Protein AF-A0A952SBA4-F1 (afdb_monomer)

Foldseek 3Di:
DDLVVLVVQLLVCQQVLNLVSNLVSLVVSLVDPPDDLVSLLLNLLSLLLCLDPVSCVVNVPDPVSNVVSVVVSLVSLVSSCVNVNDQLSSVLSNVVSCCVPVVDDDDPVSLVVSCVRHPALQSLLVCQLVVPPPRPVVSLVVLLVVLVVVSTSSSVVSNVSSVVRVD

Mean predicted aligned error: 3.64 Å

Radius of gyration: 15.51 Å; Cα contacts (8 Å, |Δi|>4): 193; chains: 1; bounding box: 39×36×39 Å

Secondary structure (DSSP, 8-state):
--HHHHHHHHHHHHHTT-HHHHHHHHHHHHTSTT--HHHHHHHHHHHHHTTSHHHHHHHT--HHHHHHHHHHHHHHHHHHHHHH-S-HHHHHHHHHHHHHHH-----HHHHHHHHHH-SSSTHHHHHHHTT-TT--HHHHHHHHHHHTT--SHHHHHHHHHHHHHH-

Nearest PDB structures (foldseek):
  5bnw-assembly1_A  TM=4.569E-01  e=1.238E-01  Homo sapiens
  6q3q-assembly1_B  TM=6.244E-01  e=5.663E-01  Arabidopsis
  5nps-assembly1_A  TM=4.585E-01  e=1.570E-01  Homo sapiens
  6ibo-assembly1_A  TM=4.619E-01  e=1.646E-01  Homo sapiens
  5w5h-assembly1_A  TM=3.448E-01  e=1.050E+00  Homo sapiens

pLDDT: mean 92.82, std 6.22, range [58.66, 98.62]

Solvent-accessible surface area (backbone atoms only — not comparable to full-atom values): 9177 Å² total; per-residue (Å²): 133,58,71,70,58,47,56,54,48,21,42,50,24,39,63,68,70,33,65,70,60,17,47,53,36,35,60,62,40,63,78,40,95,80,51,50,72,67,53,38,51,38,43,24,38,41,22,53,49,42,66,36,68,69,51,22,64,75,64,67,59,49,71,70,56,34,58,48,24,65,58,44,27,57,51,39,43,51,54,42,33,74,74,72,40,97,42,38,64,53,56,46,52,55,49,50,51,38,26,74,75,70,65,44,89,72,56,68,67,59,42,53,52,33,36,75,69,27,95,53,56,68,50,41,55,58,38,59,74,72,65,41,85,87,56,60,62,66,56,39,51,54,39,45,66,73,21,65,80,39,54,40,54,41,29,37,54,55,31,59,57,47,56,78,71,75,117

Structure (mmCIF, N/CA/C/O backbone):
data_AF-A0A952SBA4-F1
#
_entry.id   AF-A0A952SBA4-F1
#
loop_
_atom_site.group_PDB
_atom_site.id
_atom_site.type_symbol
_atom_site.label_atom_id
_atom_site.label_alt_id
_atom_site.label_comp_id
_atom_site.label_asym_id
_atom_site.label_entity_id
_atom_site.label_seq_id
_atom_site.pdbx_PDB_ins_code
_atom_site.Cartn_x
_atom_site.Cartn_y
_atom_site.Cartn_z
_atom_site.occupancy
_atom_site.B_iso_or_equiv
_atom_site.auth_seq_id
_atom_site.auth_comp_id
_atom_site.auth_asym_id
_atom_site.auth_atom_id
_atom_site.pdbx_PDB_model_num
ATOM 1 N N . MET A 1 1 ? -21.371 -3.357 15.747 1.00 60.41 1 MET A N 1
ATOM 2 C CA . MET A 1 1 ? -21.084 -3.277 14.301 1.00 60.41 1 MET A CA 1
ATOM 3 C C . MET A 1 1 ? -20.262 -4.500 13.949 1.00 60.41 1 MET A C 1
ATOM 5 O O . MET A 1 1 ? -19.299 -4.769 14.658 1.00 60.41 1 MET A O 1
ATOM 9 N N . ARG A 1 2 ? -20.696 -5.280 12.961 1.00 77.44 2 ARG A N 1
ATOM 10 C CA . ARG A 1 2 ? -19.994 -6.486 12.493 1.00 77.44 2 ARG A CA 1
ATOM 11 C C . ARG A 1 2 ? -18.704 -6.083 11.768 1.00 77.44 2 ARG A C 1
ATOM 13 O O . ARG A 1 2 ? -18.637 -4.999 11.200 1.00 77.44 2 ARG A O 1
ATOM 20 N N . GLU A 1 3 ? -17.687 -6.936 11.756 1.00 75.81 3 GLU A N 1
ATOM 21 C CA . GLU A 1 3 ? -16.376 -6.618 11.156 1.00 75.81 3 GLU A CA 1
ATOM 22 C C . GLU A 1 3 ? -16.465 -6.296 9.654 1.00 75.81 3 GLU A C 1
ATOM 24 O O . GLU A 1 3 ? -15.839 -5.356 9.170 1.00 75.81 3 GLU A O 1
ATOM 29 N N . THR A 1 4 ? -17.358 -6.972 8.930 1.00 77.06 4 THR A N 1
ATOM 30 C CA . THR A 1 4 ? -17.686 -6.647 7.533 1.00 77.06 4 THR A CA 1
ATOM 31 C C . THR A 1 4 ? -18.210 -5.217 7.365 1.00 77.06 4 THR A C 1
ATOM 33 O O . THR A 1 4 ? -17.865 -4.542 6.401 1.00 77.06 4 THR A O 1
ATOM 36 N N . GLU A 1 5 ? -18.998 -4.715 8.319 1.00 79.94 5 GLU A N 1
ATOM 37 C CA . GLU A 1 5 ? -19.526 -3.344 8.286 1.00 79.94 5 GLU A CA 1
ATOM 38 C C . GLU A 1 5 ? -18.407 -2.313 8.515 1.00 79.94 5 GLU A C 1
ATOM 40 O O . GLU A 1 5 ? -18.453 -1.228 7.940 1.00 79.94 5 GLU A O 1
ATOM 45 N N . LYS A 1 6 ? -17.367 -2.654 9.294 1.00 80.44 6 LYS A N 1
ATOM 46 C CA . LYS A 1 6 ? -16.181 -1.798 9.460 1.00 80.44 6 LYS A CA 1
ATOM 47 C C . LYS A 1 6 ? -15.376 -1.693 8.167 1.00 80.44 6 LYS A C 1
ATOM 49 O O . LYS A 1 6 ? -15.037 -0.584 7.770 1.00 80.44 6 LYS A O 1
ATOM 54 N N . MET A 1 7 ? -15.110 -2.817 7.498 1.00 83.56 7 MET A N 1
ATOM 55 C CA . MET A 1 7 ? -14.369 -2.830 6.227 1.00 83.56 7 MET A CA 1
ATOM 56 C C . MET A 1 7 ? -15.094 -2.037 5.135 1.00 83.56 7 MET A C 1
ATOM 58 O O . MET A 1 7 ? -14.478 -1.217 4.458 1.00 83.56 7 MET A O 1
ATOM 62 N N . ILE A 1 8 ? -16.418 -2.201 5.025 1.00 84.69 8 ILE A N 1
ATOM 63 C CA . ILE A 1 8 ? -17.248 -1.396 4.114 1.00 84.69 8 ILE A CA 1
ATOM 64 C C . ILE A 1 8 ? -17.129 0.095 4.449 1.00 84.69 8 ILE A C 1
ATOM 66 O O . ILE A 1 8 ? -17.018 0.925 3.553 1.00 84.69 8 ILE A O 1
ATOM 70 N N . LYS A 1 9 ? -17.115 0.443 5.739 1.00 89.12 9 LYS A N 1
ATOM 71 C CA . LYS A 1 9 ? -16.996 1.831 6.186 1.00 89.12 9 LYS A CA 1
ATOM 72 C C . LYS A 1 9 ? -15.632 2.449 5.861 1.00 89.12 9 LYS A C 1
ATOM 74 O O . LYS A 1 9 ? -15.590 3.607 5.463 1.00 89.12 9 LYS A O 1
ATOM 79 N N . ALA A 1 10 ? -14.535 1.706 6.017 1.00 88.94 10 ALA A N 1
ATOM 80 C CA . ALA A 1 10 ? -13.208 2.183 5.622 1.00 88.94 10 ALA A CA 1
ATOM 81 C C . ALA A 1 10 ? -13.154 2.472 4.112 1.00 88.94 10 ALA A C 1
ATOM 83 O O . ALA A 1 10 ? -12.733 3.555 3.709 1.00 88.94 10 ALA A O 1
ATOM 84 N N . ALA A 1 11 ? -13.688 1.558 3.296 1.00 86.06 11 ALA A N 1
ATOM 85 C CA . ALA A 1 11 ? -13.783 1.742 1.850 1.00 86.06 11 ALA A CA 1
ATOM 86 C C . ALA A 1 11 ? -14.694 2.924 1.452 1.00 86.06 11 ALA A C 1
ATOM 88 O O . ALA A 1 11 ? -14.346 3.674 0.545 1.00 86.06 11 ALA A O 1
ATOM 89 N N . ASP A 1 12 ? -15.822 3.145 2.144 1.00 91.00 12 ASP A N 1
ATOM 90 C CA . ASP A 1 12 ? -16.689 4.317 1.915 1.00 91.00 12 ASP A CA 1
ATOM 91 C C . ASP A 1 12 ? -15.940 5.632 2.160 1.00 91.00 12 ASP A C 1
ATOM 93 O O . ASP A 1 12 ? -16.025 6.562 1.356 1.00 91.00 12 ASP A O 1
ATOM 97 N N . PHE A 1 13 ? -15.158 5.711 3.241 1.00 93.94 13 PHE A N 1
ATOM 98 C CA . PHE A 1 13 ? -14.347 6.896 3.511 1.00 93.94 13 PHE A CA 1
ATOM 99 C C . PHE A 1 13 ? -13.294 7.135 2.427 1.00 93.94 13 PHE A C 1
ATOM 101 O O . PHE A 1 13 ? -13.131 8.273 1.986 1.00 93.94 13 PHE A O 1
ATOM 108 N N . GLU A 1 14 ? -12.628 6.088 1.937 1.00 91.12 14 GLU A N 1
ATOM 109 C CA . GLU A 1 14 ? -11.684 6.227 0.825 1.00 91.12 14 GLU A CA 1
ATOM 110 C C . GLU A 1 14 ? -12.368 6.665 -0.473 1.00 91.12 14 GLU A C 1
ATOM 112 O O . GLU A 1 14 ? -11.861 7.556 -1.157 1.00 91.12 14 GLU A O 1
ATOM 117 N N . ALA A 1 15 ? -13.528 6.092 -0.802 1.00 88.38 15 ALA A N 1
ATOM 118 C CA . ALA A 1 15 ? -14.310 6.478 -1.974 1.00 88.38 15 ALA A CA 1
ATOM 119 C C . ALA A 1 15 ? -14.753 7.950 -1.908 1.00 88.38 15 ALA A C 1
ATOM 121 O O . ALA A 1 15 ? -14.786 8.649 -2.920 1.00 88.38 15 ALA A O 1
ATOM 122 N N . ARG A 1 16 ? -15.034 8.445 -0.698 1.00 91.19 16 ARG A N 1
ATOM 123 C CA . ARG A 1 16 ? -15.414 9.837 -0.423 1.00 91.19 16 ARG A CA 1
ATOM 124 C C . ARG A 1 1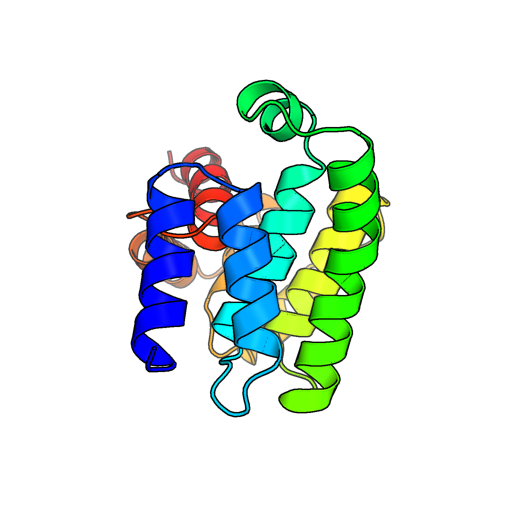6 ? -14.230 10.784 -0.237 1.00 91.19 16 ARG A C 1
ATOM 126 O O . ARG A 1 16 ? -14.466 11.952 0.059 1.00 91.19 16 ARG A O 1
ATOM 133 N N . ARG A 1 17 ? -12.988 10.313 -0.423 1.00 91.50 17 ARG A N 1
ATOM 134 C CA . ARG A 1 17 ? -11.758 11.110 -0.253 1.00 91.50 17 ARG A CA 1
ATOM 135 C C . ARG A 1 17 ? -11.626 11.696 1.159 1.00 91.50 17 ARG A C 1
ATOM 137 O O . ARG A 1 17 ? -11.276 12.857 1.336 1.00 91.50 17 ARG A O 1
ATOM 144 N N .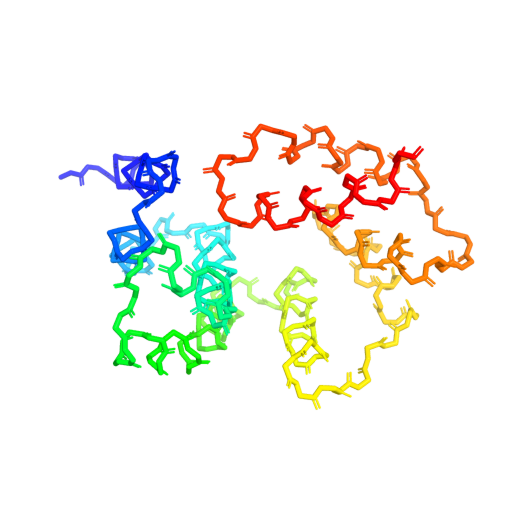 LEU A 1 18 ? -11.921 10.878 2.169 1.00 95.44 18 LEU A N 1
ATOM 145 C CA . LEU A 1 18 ? -11.822 11.215 3.592 1.00 95.44 18 LEU A CA 1
ATOM 146 C C . LEU A 1 18 ? -10.678 10.413 4.244 1.00 95.44 18 LEU A C 1
ATOM 148 O O . LEU A 1 18 ? -10.931 9.408 4.914 1.00 95.44 18 LEU A O 1
ATOM 152 N N . PRO A 1 19 ? -9.404 10.795 4.015 1.00 95.75 19 PRO A N 1
ATOM 153 C CA . PRO A 1 19 ? -8.241 9.989 4.398 1.00 95.75 19 PRO A CA 1
ATOM 154 C C . PRO A 1 19 ? -8.083 9.820 5.914 1.00 95.75 19 PRO A C 1
ATOM 156 O O . PRO A 1 19 ? -7.691 8.751 6.373 1.00 95.75 19 PRO A O 1
ATOM 159 N N . ILE A 1 20 ? -8.427 10.832 6.716 1.00 97.31 20 ILE A N 1
ATOM 160 C CA . ILE A 1 20 ? -8.308 10.758 8.180 1.00 97.31 20 ILE A CA 1
ATOM 161 C C . ILE A 1 20 ? -9.324 9.757 8.745 1.00 97.31 20 ILE A C 1
ATOM 163 O O . ILE A 1 20 ? -9.006 8.952 9.621 1.00 97.31 20 ILE A O 1
ATOM 167 N N . GLU A 1 21 ? -10.558 9.797 8.254 1.00 97.56 21 GLU A N 1
ATOM 168 C CA . GLU A 1 21 ? -11.625 8.883 8.641 1.00 97.56 21 GLU A CA 1
ATOM 169 C C . GLU A 1 21 ? -11.350 7.458 8.161 1.00 97.56 21 GLU A C 1
ATOM 171 O O . GLU A 1 21 ? -11.561 6.514 8.926 1.00 97.56 21 GLU A O 1
ATOM 176 N N . ALA A 1 22 ? -10.838 7.303 6.936 1.00 97.25 22 ALA A N 1
ATOM 177 C CA . ALA A 1 22 ? -10.410 6.017 6.401 1.00 97.25 22 ALA A CA 1
ATOM 178 C C . ALA A 1 22 ? -9.285 5.412 7.248 1.00 97.25 22 ALA A C 1
ATOM 180 O O . ALA A 1 22 ? -9.404 4.268 7.683 1.00 97.25 22 ALA A O 1
ATOM 181 N N . ALA A 1 23 ? -8.247 6.192 7.570 1.00 97.81 23 ALA A N 1
ATOM 182 C CA . ALA A 1 23 ? -7.143 5.748 8.415 1.00 97.81 23 ALA A CA 1
ATOM 183 C C . ALA A 1 23 ? -7.636 5.291 9.795 1.00 97.81 23 ALA A C 1
ATOM 185 O O . ALA A 1 23 ? -7.342 4.177 10.221 1.00 97.81 23 ALA A O 1
ATOM 186 N N . LYS A 1 24 ? -8.482 6.093 10.457 1.00 97.38 24 LYS A N 1
ATOM 187 C CA . LYS A 1 24 ? -9.103 5.711 11.739 1.00 97.38 24 LYS A CA 1
ATOM 188 C C . LYS A 1 24 ? -9.919 4.425 11.624 1.00 97.38 24 LYS A C 1
ATOM 190 O O . LYS A 1 24 ? -9.871 3.590 12.521 1.00 97.38 24 LYS A O 1
ATOM 195 N N . ALA A 1 25 ? -10.688 4.264 10.548 1.00 96.44 25 ALA A N 1
ATOM 196 C CA . ALA A 1 25 ? -11.490 3.066 10.337 1.00 96.44 25 ALA A CA 1
ATOM 197 C C . ALA A 1 25 ? -10.611 1.823 10.146 1.00 96.44 25 ALA A C 1
ATOM 199 O O . ALA A 1 25 ? -10.902 0.792 10.750 1.00 96.44 25 ALA A O 1
ATOM 200 N N . TYR A 1 26 ? -9.527 1.928 9.373 1.00 97.62 26 TYR A N 1
ATOM 201 C CA . TYR A 1 26 ? -8.563 0.844 9.223 1.00 97.62 26 TYR A CA 1
ATOM 202 C C . TYR A 1 26 ? -7.874 0.501 10.543 1.00 97.62 26 TYR A C 1
ATOM 204 O O . TYR A 1 26 ? -7.891 -0.665 10.915 1.00 97.62 26 TYR A O 1
ATOM 212 N N . GLU A 1 27 ? -7.366 1.476 11.300 1.00 97.75 27 GLU A N 1
ATOM 213 C CA . GLU A 1 27 ? -6.734 1.225 12.609 1.00 97.75 27 GLU A CA 1
ATOM 214 C C . GLU A 1 27 ? -7.670 0.471 13.573 1.00 97.75 27 GLU A C 1
ATOM 216 O O . GLU A 1 27 ? -7.250 -0.437 14.289 1.00 97.75 27 GLU A O 1
ATOM 221 N N . GLU A 1 28 ? -8.970 0.781 13.564 1.00 95.94 28 GLU A N 1
ATOM 222 C CA . GLU A 1 28 ? -9.958 0.030 14.349 1.00 95.94 28 GLU A CA 1
ATOM 223 C C . GLU A 1 28 ? -10.215 -1.389 13.817 1.00 95.94 28 GLU A C 1
ATOM 225 O O . GLU A 1 28 ? -10.518 -2.290 14.603 1.00 95.94 28 GLU A O 1
ATOM 230 N N . ILE A 1 29 ? -10.109 -1.609 12.503 1.00 95.31 29 ILE A N 1
ATOM 231 C CA . ILE A 1 29 ? -10.180 -2.949 11.902 1.00 95.31 29 ILE A CA 1
ATOM 232 C C . ILE A 1 29 ? -8.948 -3.764 12.291 1.00 95.31 29 ILE A C 1
ATOM 234 O O . ILE A 1 29 ? -9.099 -4.925 12.655 1.00 95.31 29 ILE A O 1
ATOM 238 N N . LEU A 1 30 ? -7.745 -3.182 12.271 1.00 96.38 30 LEU A N 1
ATOM 239 C CA . LEU A 1 30 ? -6.497 -3.915 12.521 1.00 96.38 30 LEU A CA 1
ATOM 240 C C . LEU A 1 30 ? -6.425 -4.528 13.929 1.00 96.38 30 LEU A C 1
ATOM 242 O O . LEU A 1 30 ? -5.795 -5.569 14.116 1.00 96.38 30 LEU A O 1
ATOM 246 N N . LYS A 1 31 ? -7.151 -3.957 14.898 1.00 94.44 31 LYS A N 1
ATOM 247 C CA . LYS A 1 31 ? -7.318 -4.512 16.257 1.00 94.44 31 LYS A CA 1
ATOM 248 C C . LYS A 1 31 ? -8.104 -5.832 16.297 1.00 94.44 31 LYS A C 1
ATOM 250 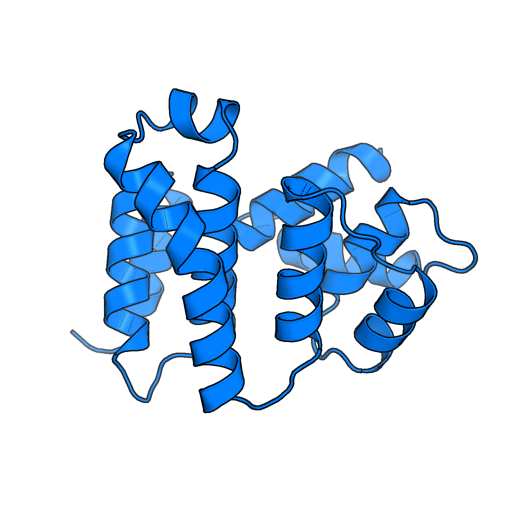O O . LYS A 1 31 ? -8.123 -6.503 17.326 1.00 94.44 31 LYS A O 1
ATOM 255 N N . SER A 1 32 ? -8.787 -6.193 15.213 1.00 92.38 32 SER A N 1
ATOM 256 C CA . SER A 1 32 ? -9.643 -7.375 15.103 1.00 92.38 32 SER A CA 1
ATOM 257 C C . SER A 1 32 ? -8.888 -8.602 14.591 1.00 92.38 32 SER A C 1
ATOM 259 O O . SER A 1 32 ? -8.005 -8.498 13.734 1.00 92.38 32 SER A O 1
ATOM 261 N N . SER A 1 33 ? -9.296 -9.800 15.027 1.00 88.69 33 SER A N 1
ATOM 262 C CA . SER A 1 33 ? -8.820 -11.085 14.482 1.00 88.69 33 SER A CA 1
ATOM 263 C C . SER A 1 33 ? -9.263 -11.335 13.032 1.00 88.69 33 SER A C 1
ATOM 265 O O . SER A 1 33 ? -8.672 -12.173 12.354 1.00 88.69 33 SER A O 1
ATOM 267 N N . GLU A 1 34 ? -10.219 -10.553 12.529 1.00 90.31 34 GLU A N 1
ATOM 268 C CA . GLU A 1 34 ? -10.740 -10.644 11.157 1.00 90.31 34 GLU A CA 1
ATOM 269 C C . GLU A 1 34 ? -10.047 -9.690 10.169 1.00 90.31 34 GLU A C 1
ATOM 271 O O . GLU A 1 34 ? -10.375 -9.692 8.983 1.00 90.31 34 GLU A O 1
ATOM 276 N N . ALA A 1 35 ? -9.105 -8.854 10.625 1.00 94.50 35 ALA A N 1
ATOM 277 C CA . ALA A 1 35 ? -8.359 -7.976 9.726 1.00 94.50 35 ALA A CA 1
ATOM 278 C C . ALA A 1 35 ? -7.614 -8.797 8.664 1.00 94.50 35 ALA A C 1
ATOM 280 O O . ALA A 1 35 ? -6.872 -9.726 8.992 1.00 94.50 35 ALA A O 1
ATOM 281 N N . THR A 1 36 ? -7.804 -8.437 7.397 1.00 95.31 36 THR A N 1
ATOM 282 C CA . THR A 1 36 ? -7.150 -9.074 6.249 1.00 95.31 36 THR A CA 1
ATOM 283 C C . THR A 1 36 ? -5.860 -8.347 5.888 1.00 95.31 36 THR A C 1
ATOM 285 O O . THR A 1 36 ? -5.698 -7.175 6.224 1.00 95.31 36 THR A O 1
ATOM 288 N N . LEU A 1 37 ? -4.962 -9.009 5.149 1.00 95.44 37 LEU A N 1
ATOM 289 C CA . LEU A 1 37 ? -3.741 -8.377 4.636 1.00 95.44 37 LEU A CA 1
ATOM 290 C C . LEU A 1 37 ? -4.048 -7.098 3.837 1.00 95.44 37 LEU A C 1
ATOM 292 O O . LEU A 1 37 ? -3.373 -6.091 4.023 1.00 95.44 37 LEU A O 1
ATOM 296 N N . ASP A 1 38 ? -5.114 -7.100 3.033 1.00 94.81 38 ASP A N 1
ATOM 297 C CA . ASP A 1 38 ? -5.547 -5.925 2.267 1.00 94.81 38 ASP A CA 1
ATOM 298 C C . ASP A 1 38 ? -5.840 -4.711 3.160 1.00 94.81 38 ASP A C 1
ATOM 300 O O . ASP A 1 38 ? -5.530 -3.588 2.776 1.00 94.81 38 ASP A O 1
ATOM 304 N N . CYS A 1 39 ? -6.388 -4.911 4.366 1.00 96.56 39 CYS A N 1
ATOM 305 C CA . CYS A 1 39 ? -6.623 -3.810 5.307 1.00 96.56 39 CYS A CA 1
ATOM 306 C C . CYS A 1 39 ? -5.307 -3.152 5.737 1.00 96.56 39 CYS A C 1
ATOM 308 O O . CYS A 1 39 ? -5.219 -1.926 5.776 1.00 96.56 39 CYS A O 1
ATOM 310 N N . TYR A 1 40 ? -4.280 -3.958 6.020 1.00 98.12 40 TYR A N 1
ATOM 311 C CA . TYR A 1 40 ? -2.953 -3.451 6.371 1.00 98.12 40 TYR A CA 1
ATOM 312 C C . TYR A 1 40 ? -2.306 -2.730 5.185 1.00 98.12 40 TYR A C 1
ATOM 314 O O . TYR A 1 40 ? -1.806 -1.620 5.345 1.00 98.12 40 TYR A O 1
ATOM 322 N N . LEU A 1 41 ? -2.347 -3.322 3.987 1.00 97.44 41 LEU A N 1
ATOM 323 C CA . LEU A 1 41 ? -1.731 -2.728 2.798 1.00 97.44 41 LEU A CA 1
ATOM 324 C C . LEU A 1 41 ? -2.429 -1.430 2.370 1.00 97.44 41 LEU A C 1
ATOM 326 O O . LEU A 1 41 ? -1.748 -0.456 2.056 1.00 97.44 41 LEU A O 1
ATOM 330 N N . ASN A 1 42 ? -3.764 -1.378 2.403 1.00 97.56 42 ASN A N 1
ATOM 331 C CA . ASN A 1 42 ? -4.506 -0.151 2.104 1.00 97.56 42 ASN A CA 1
ATOM 332 C C . ASN A 1 42 ? -4.160 0.961 3.099 1.00 97.56 42 ASN A C 1
ATOM 334 O O . ASN A 1 42 ? -3.906 2.085 2.674 1.00 97.56 42 ASN A O 1
ATOM 338 N N . LEU A 1 43 ? -4.089 0.657 4.401 1.00 98.50 43 LEU A N 1
ATOM 339 C CA . LEU A 1 43 ? -3.702 1.646 5.407 1.00 98.50 43 LEU A CA 1
ATOM 340 C C . LEU A 1 43 ? -2.258 2.124 5.224 1.00 98.50 43 LEU A C 1
ATOM 342 O O . LEU A 1 43 ? -2.001 3.325 5.263 1.00 98.50 43 LEU A O 1
ATOM 346 N N . ALA A 1 44 ? -1.322 1.201 4.994 1.00 98.56 44 ALA A N 1
ATOM 347 C CA . ALA A 1 44 ? 0.080 1.536 4.779 1.00 98.56 44 ALA A CA 1
ATOM 348 C C . ALA A 1 44 ? 0.250 2.470 3.570 1.00 98.56 44 ALA A C 1
ATOM 350 O O . ALA A 1 44 ? 0.941 3.483 3.669 1.00 98.56 44 ALA A O 1
ATOM 351 N N . VAL A 1 45 ? -0.429 2.180 2.453 1.00 98.06 45 VAL A N 1
ATOM 352 C CA . VAL A 1 45 ? -0.374 3.033 1.256 1.00 98.06 45 VAL A CA 1
ATOM 353 C C . VAL A 1 45 ? -1.124 4.352 1.449 1.00 98.06 45 VAL A C 1
ATOM 355 O O . VAL A 1 45 ? -0.662 5.375 0.956 1.00 98.06 45 VAL A O 1
ATOM 358 N N . LEU A 1 46 ? -2.223 4.380 2.207 1.00 98.25 46 LEU A N 1
ATOM 359 C CA . LEU A 1 46 ? -2.917 5.623 2.556 1.00 98.25 46 LEU A CA 1
ATOM 360 C C . LEU A 1 46 ? -2.024 6.559 3.383 1.00 98.25 46 LEU A C 1
ATOM 362 O O . LEU A 1 46 ? -1.944 7.756 3.097 1.00 98.25 46 LEU A O 1
ATOM 366 N N . TYR A 1 47 ? -1.323 6.026 4.387 1.00 98.62 47 TYR A N 1
ATOM 367 C CA . TYR A 1 47 ? -0.355 6.801 5.162 1.00 98.62 47 TYR A CA 1
ATOM 368 C C . TYR A 1 47 ? 0.832 7.248 4.314 1.00 98.62 47 TYR A C 1
ATOM 370 O O . TYR A 1 47 ? 1.242 8.402 4.410 1.00 98.62 47 TYR A O 1
ATOM 378 N N . PHE A 1 48 ? 1.341 6.385 3.438 1.00 98.25 48 PHE A N 1
ATOM 379 C CA . PHE A 1 48 ? 2.374 6.760 2.479 1.00 98.25 48 PHE A CA 1
ATOM 380 C C . PHE A 1 48 ? 1.920 7.913 1.568 1.00 98.25 48 PHE A C 1
ATOM 382 O O . PHE A 1 48 ? 2.603 8.930 1.490 1.00 98.25 48 PHE A O 1
ATOM 389 N N . ALA A 1 49 ? 0.739 7.815 0.950 1.00 96.62 49 ALA A N 1
ATOM 390 C CA . ALA A 1 49 ? 0.181 8.867 0.098 1.00 96.62 49 ALA A CA 1
ATOM 391 C C . ALA A 1 49 ? -0.040 10.179 0.864 1.00 96.62 49 ALA A C 1
ATOM 393 O O . ALA A 1 49 ? 0.164 11.254 0.315 1.00 96.62 49 ALA A O 1
ATOM 394 N N . SER A 1 50 ? -0.370 10.100 2.155 1.00 96.62 50 SER A N 1
ATOM 395 C CA . SER A 1 50 ? -0.532 11.273 3.025 1.00 96.62 50 SER A CA 1
ATOM 396 C C . SER A 1 50 ? 0.760 12.073 3.243 1.00 96.62 50 SER A C 1
ATOM 398 O O . SER A 1 50 ? 0.688 13.179 3.768 1.00 96.62 50 SER A O 1
ATOM 400 N N . ASN A 1 51 ? 1.922 11.531 2.862 1.00 94.25 51 ASN A N 1
ATOM 401 C CA . ASN A 1 51 ? 3.214 12.220 2.900 1.00 94.25 51 ASN A CA 1
ATOM 402 C C . ASN A 1 51 ? 3.582 12.903 1.571 1.00 94.25 51 ASN A C 1
ATOM 404 O O . ASN A 1 51 ? 4.614 13.568 1.494 1.00 94.25 51 ASN A O 1
ATOM 408 N N . ASP A 1 52 ? 2.762 12.755 0.528 1.00 94.06 52 ASP A N 1
ATOM 409 C CA . ASP A 1 52 ? 2.888 13.558 -0.684 1.00 94.06 52 ASP A CA 1
ATOM 410 C C . ASP A 1 52 ? 2.320 14.964 -0.448 1.00 94.06 52 ASP A C 1
ATOM 412 O O . ASP A 1 52 ? 1.189 15.124 0.013 1.00 94.06 52 ASP A O 1
ATOM 416 N N . TYR A 1 53 ? 3.087 15.997 -0.807 1.00 91.31 53 TYR A N 1
ATOM 417 C CA . TYR A 1 53 ? 2.693 17.392 -0.582 1.00 91.31 53 TYR A CA 1
ATOM 418 C C . TYR A 1 53 ? 1.397 17.770 -1.320 1.00 91.31 53 TYR A C 1
ATOM 420 O O . TYR A 1 53 ? 0.565 18.513 -0.796 1.00 91.31 53 TYR A O 1
ATOM 428 N N . GLY A 1 54 ? 1.187 17.250 -2.533 1.00 93.12 54 GLY A N 1
ATOM 429 C CA . GLY A 1 54 ? -0.043 17.488 -3.288 1.00 93.12 54 GLY A CA 1
ATOM 430 C C . GLY A 1 54 ? -1.254 16.836 -2.620 1.00 93.12 54 GLY A C 1
ATOM 431 O O . GLY A 1 54 ? -2.326 17.445 -2.524 1.00 93.12 54 GLY A O 1
ATOM 432 N N . PHE A 1 55 ? -1.086 15.618 -2.106 1.00 94.00 55 PHE A N 1
ATOM 433 C CA . PHE A 1 55 ? -2.118 14.921 -1.342 1.00 94.00 55 PHE A CA 1
ATOM 434 C C . PHE A 1 55 ? -2.441 15.636 -0.021 1.00 94.00 55 PHE A C 1
ATOM 436 O O . PHE A 1 55 ? -3.617 15.849 0.281 1.00 94.00 55 PHE A O 1
ATOM 443 N N . GLU A 1 56 ? -1.417 16.053 0.730 1.00 94.31 56 GLU A N 1
ATOM 444 C CA . GLU A 1 56 ? -1.541 16.812 1.981 1.00 94.31 56 GLU A CA 1
ATOM 445 C C . GLU A 1 56 ? -2.390 18.070 1.780 1.00 94.31 56 GLU A C 1
ATOM 447 O O . GLU A 1 56 ? -3.409 18.256 2.452 1.00 94.31 56 GLU A O 1
ATOM 452 N N . VAL A 1 57 ? -1.999 18.908 0.815 1.00 94.56 57 VAL A N 1
ATOM 453 C CA . VAL A 1 57 ? -2.664 20.186 0.536 1.00 94.56 57 VAL A CA 1
ATOM 454 C C . VAL A 1 57 ? -4.094 19.970 0.048 1.00 94.56 57 VAL A C 1
ATOM 456 O O . VAL A 1 57 ? -5.005 20.665 0.496 1.00 94.56 57 VAL A O 1
ATOM 459 N N . SER A 1 58 ? -4.319 18.998 -0.842 1.00 94.75 58 SER A N 1
ATOM 460 C CA . SER A 1 58 ? -5.652 18.739 -1.407 1.00 94.75 58 SER A CA 1
ATOM 461 C C . SER A 1 58 ? -6.665 18.219 -0.385 1.00 94.75 58 SER A C 1
ATOM 463 O O . SER A 1 58 ? -7.859 18.476 -0.542 1.00 94.75 58 SER A O 1
ATOM 465 N N . HIS A 1 59 ? -6.207 17.543 0.671 1.00 95.25 59 HIS A N 1
ATOM 466 C CA . HIS A 1 59 ? -7.074 17.005 1.725 1.00 95.25 59 HIS A CA 1
ATOM 467 C C . HIS A 1 59 ? -7.011 17.797 3.037 1.00 95.25 59 HIS A C 1
ATOM 469 O O . HIS A 1 59 ? -7.671 17.418 4.005 1.00 95.25 59 HIS A O 1
ATOM 475 N N . GLY A 1 60 ? -6.246 18.893 3.089 1.00 95.69 60 GLY A N 1
ATOM 476 C CA . GLY A 1 60 ? -6.110 19.722 4.288 1.00 95.69 60 GLY A CA 1
ATOM 477 C C . GLY A 1 60 ? -5.570 18.944 5.489 1.00 95.69 60 GLY A C 1
ATOM 478 O O . GLY A 1 60 ? -6.057 19.123 6.608 1.00 95.69 60 GLY A O 1
ATOM 479 N N . LEU A 1 61 ? -4.610 18.042 5.258 1.00 96.94 61 LEU A N 1
ATOM 480 C CA . LEU A 1 61 ? -4.031 17.236 6.330 1.00 96.94 61 LEU A CA 1
ATOM 481 C C . LEU A 1 61 ? -3.207 18.121 7.268 1.00 96.94 61 LEU A C 1
ATOM 483 O O . LEU A 1 61 ? -2.502 19.031 6.839 1.00 96.94 61 LEU A O 1
ATOM 487 N N . SER A 1 62 ? -3.300 17.863 8.573 1.00 97.12 62 SER A N 1
ATOM 488 C CA . SER A 1 62 ? -2.491 18.598 9.540 1.00 97.12 62 SER A CA 1
ATOM 489 C C . SER A 1 62 ? -1.054 18.066 9.563 1.00 97.12 62 SER A C 1
ATOM 491 O O . SER A 1 62 ? -0.853 16.856 9.417 1.00 97.12 62 SER A O 1
ATOM 493 N N . PRO A 1 63 ? -0.052 18.909 9.876 1.00 96.38 63 PRO A N 1
ATOM 494 C CA . PRO A 1 63 ? 1.331 18.453 10.027 1.00 96.38 63 PRO A CA 1
ATOM 495 C C . PRO A 1 63 ? 1.484 17.319 11.050 1.00 96.38 63 PRO A C 1
ATOM 497 O O . PRO A 1 63 ? 2.323 16.438 10.894 1.00 96.38 63 PRO A O 1
ATOM 500 N N . GLN A 1 64 ? 0.648 17.312 12.097 1.00 97.38 64 GLN A N 1
ATOM 501 C CA . GLN A 1 64 ? 0.641 16.248 13.103 1.00 97.38 64 GLN A CA 1
ATOM 502 C C . GLN A 1 64 ? 0.172 14.912 12.520 1.00 97.38 64 GLN A C 1
ATOM 504 O O . GLN A 1 64 ? 0.731 13.874 12.864 1.00 97.38 64 GLN A O 1
ATOM 509 N N . PHE A 1 65 ? -0.840 14.927 11.648 1.00 97.69 65 PHE A N 1
ATOM 510 C CA . PHE A 1 65 ? -1.306 13.717 10.979 1.00 97.69 65 PHE A CA 1
ATOM 511 C C . PHE A 1 65 ? -0.257 13.189 9.999 1.00 97.69 65 PHE A C 1
ATOM 513 O O . PHE A 1 65 ? 0.018 11.995 10.013 1.00 97.69 65 PHE A O 1
ATOM 520 N N . VAL A 1 66 ? 0.368 14.067 9.208 1.00 97.56 66 VAL A N 1
ATOM 521 C CA . VAL A 1 66 ? 1.421 13.685 8.251 1.00 97.56 66 VAL A CA 1
ATOM 522 C C . VAL A 1 66 ? 2.615 13.057 8.976 1.00 97.56 66 VAL A C 1
ATOM 524 O O . VAL A 1 66 ? 3.034 11.953 8.635 1.00 97.56 66 VAL A O 1
ATOM 527 N N . ALA A 1 67 ? 3.103 13.693 10.047 1.00 97.12 67 ALA A N 1
ATOM 528 C CA . ALA A 1 67 ? 4.201 13.156 10.851 1.00 97.12 67 ALA A CA 1
ATOM 529 C C . ALA A 1 67 ? 3.865 11.789 11.476 1.00 97.12 67 ALA A C 1
ATOM 531 O O . ALA A 1 67 ? 4.710 10.895 11.505 1.00 97.12 67 ALA A O 1
ATOM 532 N N . PHE A 1 68 ? 2.626 11.611 11.947 1.00 98.06 68 PHE A N 1
ATOM 533 C CA . PHE A 1 68 ? 2.151 10.322 12.445 1.00 98.06 68 PHE A CA 1
ATOM 534 C C . PHE A 1 68 ? 2.096 9.269 11.330 1.00 98.06 68 PHE A C 1
ATOM 536 O O . PHE A 1 68 ? 2.635 8.177 11.497 1.00 98.06 68 PHE A O 1
ATOM 543 N N . ALA A 1 69 ? 1.508 9.604 10.179 1.00 98.12 69 ALA A N 1
ATOM 544 C CA . ALA A 1 69 ? 1.398 8.720 9.021 1.00 98.12 69 ALA A CA 1
ATOM 545 C C . ALA A 1 69 ? 2.774 8.231 8.541 1.00 98.12 69 ALA A C 1
ATOM 547 O O . ALA A 1 69 ? 2.949 7.044 8.265 1.00 98.12 69 ALA A O 1
ATOM 548 N N . PHE A 1 70 ? 3.765 9.128 8.508 1.00 97.12 70 PHE A N 1
ATOM 549 C CA . PHE A 1 70 ? 5.143 8.808 8.138 1.00 97.12 70 PHE A CA 1
ATOM 550 C C . PHE A 1 70 ? 5.752 7.684 8.985 1.00 97.12 70 PHE A C 1
ATOM 552 O O . PHE A 1 70 ? 6.384 6.772 8.461 1.00 97.12 70 PHE A O 1
ATOM 559 N N . GLN A 1 71 ? 5.574 7.738 10.304 1.00 96.31 71 GLN A N 1
ATOM 560 C CA . GLN A 1 71 ? 6.088 6.699 11.200 1.00 96.31 71 GLN A CA 1
ATOM 561 C C . GLN A 1 71 ? 5.241 5.428 11.083 1.00 96.31 71 GLN A C 1
ATOM 563 O O . GLN A 1 71 ? 5.760 4.323 10.905 1.00 96.31 71 GLN A O 1
ATOM 568 N N . ARG A 1 72 ? 3.918 5.605 11.105 1.00 98.31 72 ARG A N 1
ATOM 569 C CA . ARG A 1 72 ? 2.948 4.521 11.206 1.00 98.31 72 ARG A CA 1
ATOM 570 C C . ARG A 1 72 ? 2.926 3.605 9.982 1.00 98.31 72 ARG A C 1
ATOM 572 O O . ARG A 1 72 ? 2.675 2.414 10.134 1.00 98.31 72 ARG A O 1
ATOM 579 N N . MET A 1 73 ? 3.228 4.101 8.778 1.00 98.12 73 MET A N 1
ATOM 580 C CA . MET A 1 73 ? 3.199 3.272 7.561 1.00 98.12 73 MET A CA 1
ATOM 581 C C . MET A 1 73 ? 4.146 2.062 7.621 1.00 98.12 73 MET A C 1
ATOM 583 O O . MET A 1 73 ? 3.796 0.994 7.121 1.00 98.12 73 MET A O 1
ATOM 587 N N . PHE A 1 74 ? 5.320 2.192 8.249 1.00 98.06 74 PHE A N 1
ATOM 588 C CA . PHE A 1 74 ? 6.257 1.072 8.393 1.00 98.06 74 PHE A CA 1
ATOM 589 C C . PHE A 1 74 ? 5.837 0.113 9.506 1.00 98.06 74 PHE A C 1
ATOM 591 O O . PHE A 1 74 ? 5.931 -1.100 9.313 1.00 98.06 74 PHE A O 1
ATOM 598 N N . GLU A 1 75 ? 5.314 0.644 10.612 1.00 98.56 75 GLU A N 1
ATOM 599 C CA . GLU A 1 75 ? 4.785 -0.151 11.724 1.00 98.56 75 GLU A CA 1
ATOM 600 C C . GLU A 1 75 ? 3.600 -1.018 11.281 1.00 98.56 75 GLU A C 1
ATOM 602 O O . GLU A 1 75 ? 3.536 -2.194 11.617 1.00 98.56 75 GLU A O 1
ATOM 607 N N . VAL A 1 76 ? 2.696 -0.477 10.456 1.00 98.62 76 VAL A N 1
ATOM 608 C CA . VAL A 1 76 ? 1.572 -1.238 9.883 1.00 98.62 76 VAL A CA 1
ATOM 609 C C . VAL A 1 76 ? 2.078 -2.419 9.045 1.00 98.62 76 VAL A C 1
ATOM 611 O O . VAL A 1 76 ? 1.491 -3.500 9.084 1.00 98.62 76 VAL A O 1
ATOM 614 N N . LEU A 1 77 ? 3.188 -2.255 8.318 1.00 98.44 77 LEU A N 1
ATOM 615 C CA . LEU A 1 77 ? 3.817 -3.356 7.582 1.00 98.44 77 LEU A CA 1
ATOM 616 C C . LEU A 1 77 ? 4.503 -4.366 8.517 1.00 98.44 77 LEU A C 1
ATOM 618 O O . LEU A 1 77 ? 4.446 -5.561 8.241 1.00 98.44 77 LEU A O 1
ATOM 622 N N . ASP A 1 78 ? 5.111 -3.920 9.621 1.00 98.38 78 ASP A N 1
ATOM 623 C CA . ASP A 1 78 ? 5.674 -4.813 10.650 1.00 98.38 78 ASP A CA 1
ATOM 624 C C . ASP A 1 78 ? 4.582 -5.650 11.331 1.00 98.38 78 ASP A C 1
ATOM 626 O O . ASP A 1 78 ? 4.740 -6.857 11.520 1.00 98.38 78 ASP A O 1
ATOM 630 N N . GLU A 1 79 ? 3.438 -5.040 11.641 1.00 98.31 79 GLU A N 1
ATOM 631 C CA . GLU A 1 79 ? 2.268 -5.731 12.187 1.00 98.31 79 GLU A CA 1
ATOM 632 C C . GLU A 1 79 ? 1.689 -6.742 11.188 1.00 98.31 79 GLU A C 1
ATOM 634 O O . GLU A 1 79 ? 1.363 -7.873 11.564 1.00 98.31 79 GLU A O 1
ATOM 639 N N . ALA A 1 80 ? 1.601 -6.369 9.906 1.00 97.94 80 ALA A N 1
ATOM 640 C CA . ALA A 1 80 ? 1.184 -7.280 8.846 1.00 97.94 80 ALA A CA 1
ATOM 641 C C . ALA A 1 80 ? 2.134 -8.481 8.735 1.00 97.94 80 ALA A C 1
ATOM 643 O O . ALA A 1 80 ? 1.676 -9.620 8.647 1.00 97.94 80 ALA A O 1
ATOM 644 N N . GLU A 1 81 ? 3.448 -8.251 8.780 1.00 97.62 81 GLU A N 1
ATOM 645 C CA . GLU A 1 81 ? 4.458 -9.312 8.716 1.00 97.62 81 GLU A CA 1
ATOM 646 C C . GLU A 1 81 ? 4.379 -10.236 9.934 1.00 97.62 81 GLU A C 1
ATOM 648 O O . GLU A 1 81 ? 4.410 -11.457 9.790 1.00 97.62 81 GLU A O 1
ATOM 653 N N . SER A 1 82 ? 4.190 -9.675 11.131 1.00 97.56 82 SER A N 1
ATOM 654 C CA . SER A 1 82 ? 3.999 -10.452 12.360 1.00 97.56 82 SER A CA 1
ATOM 655 C C . SER A 1 82 ? 2.786 -11.385 12.275 1.00 97.56 82 SER A C 1
ATOM 657 O O . SER A 1 82 ? 2.819 -12.502 12.792 1.00 97.56 82 SER A O 1
ATOM 659 N N . ARG A 1 83 ? 1.722 -10.947 11.594 1.00 97.31 83 ARG A N 1
ATOM 660 C CA . ARG A 1 83 ? 0.451 -11.671 11.512 1.00 97.31 83 ARG A CA 1
ATOM 661 C C . ARG A 1 83 ? 0.363 -12.660 10.352 1.00 97.31 83 ARG A C 1
ATOM 663 O O . ARG A 1 83 ? -0.189 -13.745 10.520 1.00 97.31 83 ARG A O 1
ATOM 670 N N . PHE A 1 84 ? 0.855 -12.281 9.177 1.00 95.94 84 PHE A N 1
ATOM 671 C CA . PHE A 1 84 ? 0.726 -13.060 7.939 1.00 95.94 84 PHE A CA 1
ATOM 672 C C . PHE A 1 84 ? 2.034 -13.728 7.505 1.00 95.94 84 PHE A C 1
ATOM 674 O O . PHE A 1 84 ? 2.039 -14.493 6.540 1.00 95.94 84 PHE A O 1
ATOM 681 N N . GLY A 1 85 ? 3.130 -13.468 8.219 1.00 95.69 85 GLY A N 1
ATOM 682 C CA . GLY A 1 85 ? 4.469 -13.892 7.842 1.00 95.69 85 GLY A CA 1
ATOM 683 C C . GLY A 1 85 ? 5.056 -13.042 6.716 1.00 95.69 85 GLY A C 1
ATOM 684 O O . GLY A 1 85 ? 4.510 -12.018 6.303 1.00 95.69 85 GLY A O 1
ATOM 685 N N . GLN A 1 86 ? 6.192 -13.499 6.195 1.00 92.31 86 GLN A N 1
ATOM 686 C CA . GLN A 1 86 ? 6.902 -12.834 5.105 1.00 92.31 86 GLN A CA 1
ATOM 687 C C . GLN A 1 86 ? 6.201 -13.068 3.766 1.00 92.31 86 GLN A C 1
ATOM 689 O O . GLN A 1 86 ? 6.506 -14.004 3.029 1.00 92.31 86 GLN A O 1
ATOM 694 N N . VAL A 1 87 ? 5.239 -12.201 3.460 1.00 94.44 87 VAL A N 1
ATOM 695 C CA . VAL A 1 87 ? 4.525 -12.177 2.180 1.00 94.44 87 VAL A CA 1
ATOM 696 C C . VAL A 1 87 ? 5.186 -11.167 1.243 1.00 94.44 87 VA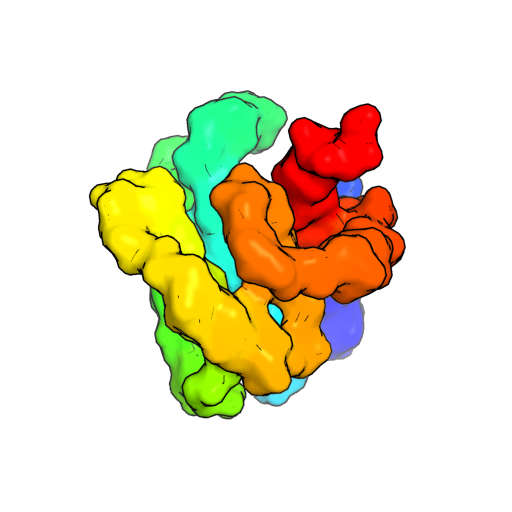L A C 1
ATOM 698 O O . VAL A 1 87 ? 5.528 -10.058 1.654 1.00 94.44 87 VAL A O 1
ATOM 701 N N . SER A 1 88 ? 5.331 -11.526 -0.036 1.00 94.56 88 SER A N 1
ATOM 702 C CA . SER A 1 88 ? 5.996 -10.691 -1.046 1.00 94.56 88 SER A CA 1
ATOM 703 C C . SER A 1 88 ? 5.412 -9.282 -1.163 1.00 94.56 88 SER A C 1
ATOM 705 O O . SER A 1 88 ? 6.175 -8.345 -1.360 1.00 94.56 88 SER A O 1
ATOM 707 N N . ASP A 1 89 ? 4.098 -9.106 -0.988 1.00 94.69 89 ASP A N 1
ATOM 708 C CA . ASP A 1 89 ? 3.465 -7.780 -1.033 1.00 94.69 89 ASP A CA 1
ATOM 709 C C . ASP A 1 89 ? 3.927 -6.864 0.106 1.00 94.69 89 ASP A C 1
ATOM 711 O O . ASP A 1 89 ? 4.159 -5.678 -0.116 1.00 94.69 89 ASP A O 1
ATOM 715 N N . ILE A 1 90 ? 4.118 -7.409 1.312 1.00 96.75 90 ILE A N 1
ATOM 716 C CA . ILE A 1 90 ? 4.606 -6.644 2.468 1.00 96.75 90 ILE A CA 1
ATOM 717 C C . ILE A 1 90 ? 6.045 -6.193 2.206 1.00 96.75 90 ILE A C 1
ATOM 719 O O . ILE A 1 90 ? 6.376 -5.018 2.369 1.00 96.75 90 ILE A O 1
ATOM 723 N N . LEU A 1 91 ? 6.890 -7.123 1.749 1.00 95.75 91 LEU A N 1
ATOM 724 C CA . 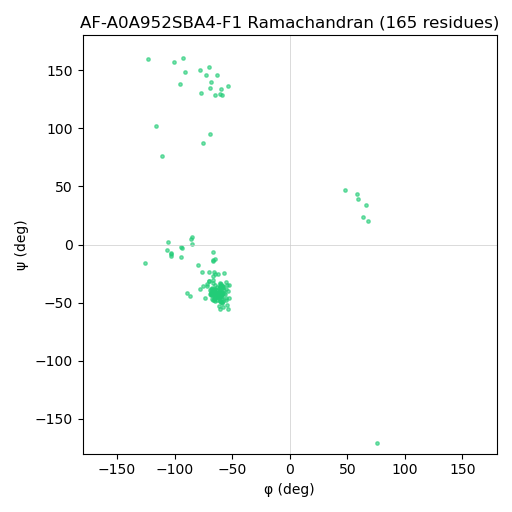LEU A 1 91 ? 8.289 -6.847 1.419 1.00 95.75 91 LEU A CA 1
ATOM 725 C C . LEU A 1 91 ? 8.413 -5.819 0.289 1.00 95.75 91 LEU A C 1
ATOM 727 O O . LEU A 1 91 ? 9.235 -4.904 0.382 1.00 95.75 91 LEU A O 1
ATOM 731 N N . PHE A 1 92 ? 7.576 -5.949 -0.743 1.00 97.00 92 PHE A N 1
ATOM 732 C CA . PHE A 1 92 ? 7.533 -5.024 -1.866 1.00 97.00 92 PHE A CA 1
ATOM 733 C C . PHE A 1 92 ? 7.184 -3.614 -1.399 1.00 97.00 92 PHE A C 1
ATOM 735 O O . PHE A 1 92 ? 7.974 -2.704 -1.630 1.00 97.00 92 PHE A O 1
ATOM 742 N N . TRP A 1 93 ? 6.059 -3.422 -0.702 1.00 97.62 93 TRP A N 1
ATOM 743 C CA . TRP A 1 93 ? 5.647 -2.088 -0.255 1.00 97.62 93 TRP A CA 1
ATOM 744 C C . TRP A 1 93 ? 6.664 -1.460 0.694 1.00 97.62 93 TRP A C 1
ATOM 746 O O . TRP A 1 93 ? 6.989 -0.284 0.544 1.00 97.62 93 TRP A O 1
ATOM 756 N N . ARG A 1 94 ? 7.249 -2.249 1.602 1.00 97.44 94 ARG A N 1
ATOM 757 C CA . ARG A 1 94 ? 8.297 -1.771 2.510 1.00 97.44 94 ARG A CA 1
ATOM 758 C C . ARG A 1 94 ? 9.504 -1.227 1.749 1.00 97.44 94 ARG A C 1
ATOM 760 O O . ARG A 1 94 ? 9.963 -0.126 2.048 1.00 97.44 94 ARG A O 1
ATOM 767 N N . LYS A 1 95 ? 10.027 -1.982 0.779 1.00 97.25 95 LYS A N 1
ATOM 768 C CA . LYS A 1 95 ? 11.167 -1.538 -0.037 1.00 97.25 95 LYS A CA 1
ATOM 769 C C . LYS A 1 95 ? 10.784 -0.394 -0.974 1.00 97.25 95 LYS A C 1
ATOM 771 O O . LYS A 1 95 ? 11.549 0.551 -1.114 1.00 97.25 95 LYS A O 1
ATOM 776 N N . TYR A 1 96 ? 9.592 -0.440 -1.560 1.00 97.44 96 TYR A N 1
ATOM 777 C CA . TYR A 1 96 ? 9.086 0.607 -2.439 1.00 97.44 96 TYR A CA 1
ATOM 778 C C . TYR A 1 96 ? 8.964 1.954 -1.713 1.00 97.44 96 TYR A C 1
ATOM 780 O O . TYR A 1 96 ? 9.429 2.965 -2.230 1.00 97.44 96 TYR A O 1
ATOM 788 N N . PHE A 1 97 ? 8.433 1.979 -0.486 1.00 97.44 97 PHE A N 1
ATOM 789 C CA . PHE A 1 97 ? 8.372 3.205 0.319 1.00 97.44 97 PHE A CA 1
ATOM 790 C C . PHE A 1 97 ? 9.762 3.780 0.583 1.00 97.44 97 PHE A C 1
ATOM 792 O O . PHE A 1 97 ? 9.972 4.979 0.415 1.00 97.44 97 PHE A O 1
ATOM 799 N N . LYS A 1 98 ? 10.729 2.932 0.946 1.00 97.31 98 LYS A N 1
ATOM 800 C CA . LYS A 1 98 ? 12.109 3.368 1.185 1.00 97.31 98 LYS A CA 1
ATOM 801 C C . LYS A 1 98 ? 12.791 3.884 -0.080 1.00 97.31 98 LYS A C 1
ATOM 803 O O . LYS A 1 98 ? 13.485 4.894 -0.018 1.00 97.31 98 LYS A O 1
ATOM 808 N N . PHE A 1 99 ? 12.546 3.251 -1.224 1.00 96.44 99 PHE A N 1
ATOM 809 C CA . PHE A 1 99 ? 13.020 3.739 -2.516 1.00 96.44 99 PHE A CA 1
ATOM 810 C C . PHE A 1 99 ? 12.471 5.133 -2.830 1.00 96.44 99 PHE A C 1
ATOM 812 O O . PHE A 1 99 ? 13.246 6.035 -3.135 1.00 96.44 99 PHE A O 1
ATOM 819 N N . ILE A 1 100 ? 11.159 5.347 -2.692 1.00 95.38 100 ILE A N 1
ATOM 820 C CA . ILE A 1 100 ? 10.552 6.643 -3.022 1.00 95.38 100 ILE A CA 1
ATOM 821 C C . ILE A 1 100 ? 10.963 7.745 -2.037 1.00 95.38 100 ILE A C 1
ATOM 823 O O . ILE A 1 100 ? 11.254 8.861 -2.458 1.00 95.38 100 ILE A O 1
ATOM 827 N N . ILE A 1 101 ? 10.985 7.456 -0.734 1.00 94.44 101 ILE A N 1
ATOM 828 C CA . ILE A 1 101 ? 11.179 8.480 0.306 1.00 94.44 101 ILE A CA 1
ATOM 829 C C . ILE A 1 101 ? 12.659 8.737 0.577 1.00 94.44 101 ILE A C 1
ATOM 831 O O . ILE A 1 101 ? 13.077 9.884 0.725 1.00 94.44 101 ILE A O 1
ATOM 835 N N . PHE A 1 102 ? 13.449 7.671 0.689 1.00 95.25 102 PHE A N 1
ATOM 836 C CA . PHE A 1 102 ? 14.848 7.749 1.105 1.00 95.25 102 PHE A CA 1
ATOM 837 C C . PHE A 1 102 ? 15.826 7.603 -0.062 1.00 95.25 102 PHE A C 1
ATOM 839 O O . PHE A 1 102 ? 17.026 7.774 0.139 1.00 95.25 102 PHE A O 1
ATOM 846 N N . GLY A 1 103 ? 15.343 7.288 -1.269 1.00 95.50 103 GLY A N 1
ATOM 847 C CA . GLY A 1 103 ? 16.209 7.003 -2.412 1.00 95.50 103 GLY A CA 1
ATOM 848 C C . GLY A 1 103 ? 17.008 5.707 -2.251 1.00 95.50 103 GLY A C 1
ATOM 849 O O . GLY A 1 103 ? 18.041 5.553 -2.898 1.00 95.50 103 GLY A O 1
ATOM 850 N N . GLU A 1 104 ? 16.575 4.796 -1.371 1.00 96.81 104 GLU A N 1
ATOM 851 C CA . GLU A 1 104 ? 17.217 3.486 -1.213 1.00 96.81 104 GLU A CA 1
ATOM 852 C C . GLU A 1 104 ? 17.112 2.666 -2.500 1.00 96.81 104 GLU A C 1
ATOM 854 O O . GLU A 1 104 ? 16.106 2.722 -3.197 1.00 96.81 104 GLU A O 1
ATOM 859 N N . GLU A 1 105 ? 18.121 1.856 -2.809 1.00 94.75 105 GLU A N 1
ATOM 860 C CA . GLU A 1 105 ? 18.091 1.015 -4.003 1.00 94.75 105 GLU A CA 1
ATOM 861 C C . GLU A 1 105 ? 16.978 -0.047 -3.924 1.00 94.75 105 GLU A C 1
ATOM 863 O O . GLU A 1 105 ? 16.887 -0.819 -2.965 1.00 94.75 105 GLU A O 1
ATOM 868 N N . LEU A 1 106 ? 16.156 -0.114 -4.974 1.00 94.94 106 LEU A N 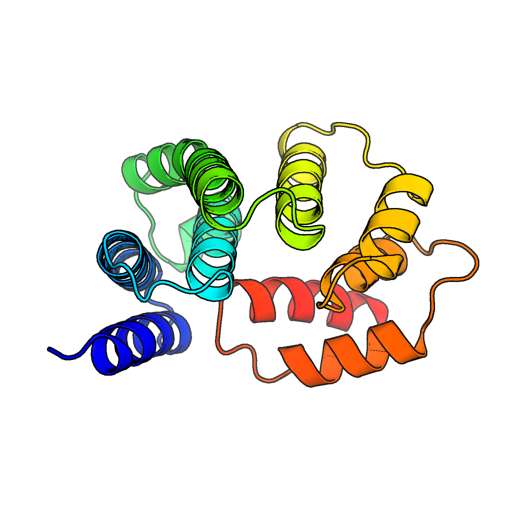1
ATOM 869 C CA . LEU A 1 106 ? 15.201 -1.192 -5.208 1.00 94.94 106 LEU A CA 1
ATOM 870 C C . LEU A 1 106 ? 15.592 -1.927 -6.488 1.00 94.94 106 LEU A C 1
ATOM 872 O O . LEU A 1 106 ? 15.350 -1.450 -7.596 1.00 94.94 106 LEU A O 1
ATOM 876 N N . SER A 1 107 ? 16.220 -3.090 -6.330 1.00 94.31 107 SER A N 1
ATOM 877 C CA . SER A 1 107 ? 16.721 -3.858 -7.467 1.00 94.31 107 SER A CA 1
ATOM 878 C C . SER A 1 107 ? 15.577 -4.432 -8.304 1.00 94.31 107 SER A C 1
ATOM 880 O O . SER A 1 107 ? 14.644 -5.048 -7.785 1.00 94.31 107 SER A O 1
ATOM 882 N N . ILE A 1 108 ? 15.692 -4.305 -9.629 1.00 93.69 108 ILE A N 1
ATOM 883 C CA . ILE A 1 108 ? 14.747 -4.897 -10.585 1.00 93.69 108 ILE A CA 1
ATOM 884 C C . ILE A 1 108 ? 14.649 -6.414 -10.385 1.00 93.69 108 ILE A C 1
ATOM 886 O O . ILE A 1 108 ? 13.552 -6.965 -10.449 1.00 93.69 108 ILE A O 1
ATOM 890 N N . GLU A 1 109 ? 15.766 -7.094 -10.113 1.00 93.50 109 GLU A N 1
ATOM 891 C C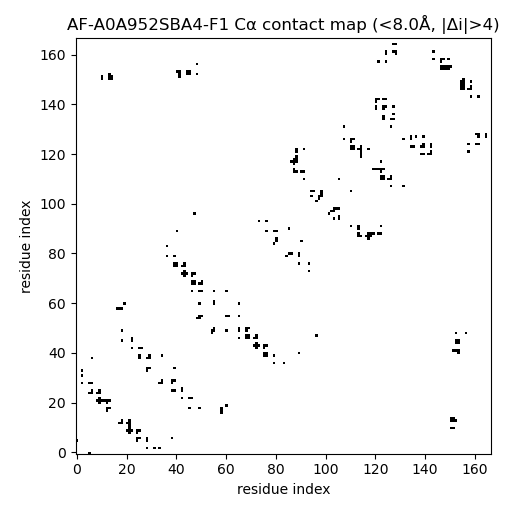A . GLU A 1 109 ? 15.765 -8.548 -9.913 1.00 93.50 109 GLU A CA 1
ATOM 892 C C . GLU A 1 109 ? 15.045 -8.934 -8.616 1.00 93.50 109 GLU A C 1
ATOM 894 O O . GLU A 1 109 ? 14.270 -9.889 -8.599 1.00 93.50 109 GLU A O 1
ATOM 899 N N . GLU A 1 110 ? 15.214 -8.151 -7.546 1.00 93.88 110 GLU A N 1
ATOM 900 C CA . GLU A 1 110 ? 14.454 -8.349 -6.308 1.00 93.88 110 GLU A CA 1
ATOM 901 C C . GLU A 1 110 ? 12.946 -8.186 -6.554 1.00 93.88 110 GLU A C 1
ATOM 903 O O . GLU A 1 110 ? 12.150 -9.015 -6.107 1.00 93.88 110 GLU A O 1
ATOM 908 N N . VAL A 1 111 ? 12.539 -7.161 -7.310 1.00 95.25 111 VAL A N 1
ATOM 909 C CA . VAL A 1 111 ? 11.123 -6.937 -7.640 1.00 95.25 111 VAL A CA 1
ATOM 910 C C . VAL A 1 111 ? 10.586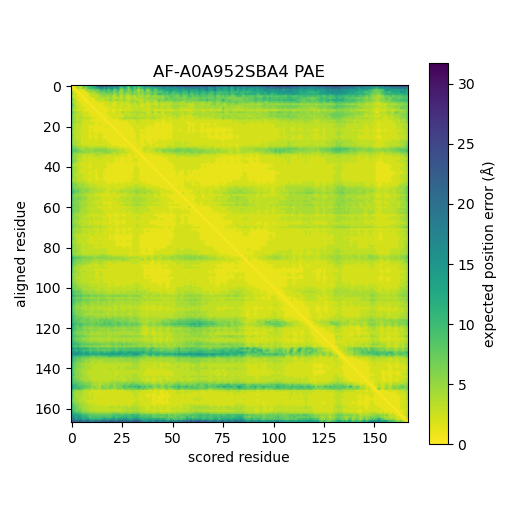 -8.037 -8.557 1.00 95.25 111 VAL A C 1
ATOM 912 O O . VAL A 1 111 ? 9.469 -8.505 -8.339 1.00 95.25 111 VAL A O 1
ATOM 915 N N . LYS A 1 112 ? 11.371 -8.526 -9.528 1.00 93.12 112 LYS A N 1
ATOM 916 C CA . LYS A 1 112 ? 11.016 -9.694 -10.355 1.00 93.12 112 LYS A CA 1
ATOM 917 C C . LYS A 1 112 ? 10.788 -10.936 -9.492 1.00 93.12 112 LYS A C 1
ATOM 919 O O . LYS A 1 112 ? 9.818 -11.662 -9.710 1.00 93.12 112 LYS A O 1
ATOM 924 N N . GLN A 1 113 ? 11.637 -11.177 -8.495 1.00 93.19 113 GLN A N 1
ATOM 925 C CA . GLN A 1 113 ? 11.456 -12.289 -7.561 1.00 93.19 113 GLN A CA 1
ATOM 926 C C . GLN A 1 113 ? 10.189 -12.121 -6.719 1.00 93.19 113 GLN A C 1
ATOM 928 O O . GLN A 1 113 ? 9.396 -13.058 -6.628 1.00 93.19 113 GLN A O 1
ATOM 933 N N . MET A 1 114 ? 9.940 -10.930 -6.168 1.00 94.31 114 MET A N 1
ATOM 934 C CA . MET A 1 114 ? 8.701 -10.647 -5.434 1.00 94.31 114 MET A CA 1
ATOM 935 C C . MET A 1 114 ? 7.464 -10.829 -6.314 1.00 94.31 114 MET A C 1
ATOM 937 O O . MET A 1 114 ? 6.490 -11.415 -5.859 1.00 94.31 114 MET A O 1
ATOM 941 N N . ALA A 1 115 ? 7.507 -10.396 -7.576 1.00 92.62 115 ALA A N 1
ATOM 942 C CA . ALA A 1 115 ? 6.410 -10.560 -8.526 1.00 92.62 115 ALA A CA 1
ATOM 943 C C . ALA A 1 115 ? 6.078 -12.039 -8.787 1.00 92.62 115 ALA A C 1
ATOM 945 O O . ALA A 1 115 ? 4.909 -12.404 -8.837 1.00 92.62 115 ALA A O 1
ATOM 946 N N . ARG A 1 116 ? 7.098 -12.903 -8.903 1.00 90.06 116 ARG A N 1
ATOM 947 C CA . ARG A 1 116 ? 6.921 -14.350 -9.138 1.00 90.06 116 ARG A CA 1
ATOM 948 C C . ARG A 1 116 ? 6.266 -15.081 -7.964 1.00 90.06 116 ARG A C 1
ATOM 950 O O . ARG A 1 116 ? 5.560 -16.059 -8.190 1.00 90.06 116 ARG A O 1
ATOM 957 N N . TYR A 1 117 ? 6.530 -14.644 -6.733 1.00 88.56 117 TYR A N 1
ATOM 958 C CA . TYR A 1 117 ? 6.028 -15.296 -5.516 1.00 88.56 117 TYR A CA 1
ATOM 959 C C . TYR A 1 117 ? 4.849 -14.571 -4.866 1.00 88.56 117 TYR A C 1
ATOM 961 O O . TYR A 1 117 ? 4.232 -15.108 -3.941 1.00 88.56 117 TYR A O 1
ATOM 969 N N . SER A 1 118 ? 4.514 -13.373 -5.343 1.00 88.69 118 SER A N 1
ATOM 970 C CA . SER A 1 118 ? 3.355 -12.651 -4.850 1.00 88.69 118 SER A CA 1
ATOM 971 C C . SER A 1 118 ? 2.053 -13.288 -5.336 1.00 88.69 118 SER A C 1
ATOM 973 O O . SER A 1 118 ? 1.944 -13.807 -6.446 1.00 88.69 118 SER A O 1
ATOM 975 N N . LYS A 1 119 ? 1.032 -13.218 -4.479 1.00 86.50 119 LYS A N 1
ATOM 976 C CA . LYS A 1 119 ? -0.355 -13.509 -4.856 1.00 86.50 119 LYS A CA 1
ATOM 977 C C . LYS A 1 119 ? -1.010 -12.325 -5.566 1.00 86.50 119 LYS A C 1
ATOM 979 O O . LYS A 1 119 ? -2.041 -12.511 -6.209 1.00 86.50 119 LYS A O 1
ATOM 984 N N . SER A 1 120 ? -0.443 -11.127 -5.436 1.00 89.19 120 SER A N 1
ATOM 985 C CA . SER A 1 120 ? -0.904 -9.928 -6.121 1.00 89.19 120 SER A CA 1
ATOM 986 C C . SER A 1 120 ? -0.036 -9.626 -7.341 1.00 89.19 120 SER A C 1
ATOM 988 O O . SER A 1 120 ? 1.130 -10.008 -7.429 1.00 89.19 120 SER A O 1
ATOM 990 N N . LEU A 1 121 ? -0.606 -8.880 -8.285 1.00 92.69 121 LEU A N 1
ATOM 991 C CA . LEU A 1 121 ? 0.144 -8.363 -9.427 1.00 92.69 121 LEU A CA 1
ATOM 992 C C . LEU A 1 121 ? 0.857 -7.040 -9.108 1.00 92.69 121 LEU A C 1
ATOM 994 O O . LEU A 1 121 ? 1.524 -6.503 -9.983 1.00 92.69 121 LEU A O 1
ATOM 998 N N . VAL A 1 122 ? 0.742 -6.505 -7.885 1.00 91.25 122 VAL A N 1
ATOM 999 C CA . VAL A 1 122 ? 1.228 -5.162 -7.526 1.00 91.25 122 VAL A CA 1
ATOM 1000 C C . VAL A 1 122 ? 2.701 -4.939 -7.901 1.00 91.25 122 VAL A C 1
ATOM 1002 O O . VAL A 1 122 ? 2.969 -3.930 -8.549 1.00 91.25 122 VAL A O 1
ATOM 1005 N N . PRO A 1 123 ? 3.657 -5.854 -7.639 1.00 93.44 123 PRO A N 1
ATOM 1006 C CA . PRO A 1 123 ? 5.059 -5.607 -7.989 1.00 93.44 123 PRO A CA 1
ATOM 1007 C C . PRO A 1 123 ? 5.310 -5.298 -9.478 1.00 93.44 123 PRO A C 1
ATOM 1009 O O . PRO A 1 123 ? 6.276 -4.611 -9.815 1.00 93.44 123 PRO A O 1
ATOM 1012 N N . TYR A 1 124 ? 4.426 -5.741 -10.384 1.00 92.38 124 TYR A N 1
ATOM 1013 C CA . TYR A 1 124 ? 4.550 -5.469 -11.816 1.00 92.38 124 TYR A CA 1
ATOM 1014 C C . TYR A 1 124 ? 4.396 -3.989 -12.183 1.00 92.38 124 TYR A C 1
ATOM 1016 O O . TYR A 1 124 ? 4.931 -3.588 -13.218 1.00 92.38 124 TYR A O 1
ATOM 1024 N N . PHE A 1 125 ? 3.726 -3.153 -11.372 1.00 92.12 125 PHE A N 1
ATOM 1025 C CA . PHE A 1 125 ? 3.638 -1.726 -11.706 1.00 92.12 125 PHE A CA 1
ATOM 1026 C C . PHE A 1 125 ? 5.019 -1.069 -11.658 1.00 92.12 125 PHE A C 1
ATOM 1028 O O . PHE A 1 125 ? 5.355 -0.302 -12.556 1.00 92.12 125 PHE A O 1
ATOM 1035 N N . HIS A 1 126 ? 5.851 -1.402 -10.665 1.00 93.44 126 HIS A N 1
ATOM 1036 C CA . HIS A 1 126 ? 7.191 -0.827 -10.568 1.00 93.44 126 HIS A CA 1
ATOM 1037 C C . HIS A 1 126 ? 8.070 -1.291 -11.734 1.00 93.44 126 HIS A C 1
ATOM 1039 O O . HIS A 1 126 ? 8.720 -0.462 -12.365 1.00 93.44 126 HIS A O 1
ATOM 1045 N N . LEU A 1 127 ? 8.009 -2.582 -12.090 1.00 92.31 127 LEU A N 1
ATOM 1046 C CA . LEU A 1 127 ? 8.711 -3.125 -13.263 1.00 92.31 127 LEU A CA 1
ATOM 1047 C C . LEU A 1 127 ? 8.305 -2.416 -14.563 1.00 92.31 127 LEU A C 1
ATOM 1049 O O . LEU A 1 127 ? 9.144 -2.193 -15.430 1.00 92.31 127 LEU A O 1
ATOM 1053 N N . CYS A 1 128 ? 7.032 -2.033 -14.690 1.00 90.94 128 CYS A N 1
ATOM 1054 C CA . CYS A 1 128 ? 6.544 -1.248 -15.819 1.00 90.94 128 CYS A CA 1
ATOM 1055 C C . CYS A 1 128 ? 7.107 0.183 -15.825 1.00 90.94 128 CYS A C 1
ATOM 1057 O O . CYS A 1 128 ? 7.454 0.692 -16.887 1.00 90.94 128 CYS A O 1
ATOM 1059 N N . VAL A 1 129 ? 7.186 0.839 -14.662 1.00 87.88 129 VAL A N 1
ATOM 1060 C CA . VAL A 1 129 ? 7.655 2.232 -14.529 1.00 87.88 129 VAL A CA 1
ATOM 1061 C C . VAL A 1 129 ? 9.123 2.388 -14.890 1.00 87.88 129 VAL A C 1
ATOM 1063 O O . VAL A 1 129 ? 9.487 3.371 -15.533 1.00 87.88 129 VAL A O 1
ATOM 1066 N N . VAL A 1 130 ? 9.955 1.438 -14.467 1.00 88.31 130 VAL A N 1
ATOM 1067 C CA . VAL A 1 130 ? 11.403 1.452 -14.730 1.00 88.31 130 VAL A CA 1
ATOM 1068 C C . VAL A 1 130 ? 11.764 0.854 -16.091 1.00 88.31 130 VAL A C 1
ATOM 1070 O O . VAL A 1 130 ? 12.942 0.684 -16.379 1.00 88.31 130 VAL A O 1
ATOM 1073 N N . ASP A 1 131 ? 10.754 0.524 -16.903 1.00 83.56 131 ASP A N 1
ATOM 1074 C CA . ASP A 1 131 ? 10.881 -0.135 -18.204 1.00 83.56 131 ASP A CA 1
ATOM 1075 C C . ASP A 1 131 ? 11.806 -1.361 -18.162 1.00 83.56 131 ASP A C 1
ATOM 1077 O O . ASP A 1 131 ? 12.718 -1.526 -18.970 1.00 83.56 131 ASP A O 1
ATOM 1081 N N . ALA A 1 132 ? 11.593 -2.216 -17.155 1.00 81.62 132 ALA A N 1
ATOM 1082 C CA . ALA A 1 132 ? 12.421 -3.393 -16.958 1.00 81.62 132 ALA A CA 1
ATOM 1083 C C . ALA A 1 132 ? 12.362 -4.312 -18.186 1.00 81.62 132 ALA A C 1
ATOM 1085 O O . ALA A 1 132 ? 11.278 -4.663 -18.669 1.00 81.62 132 ALA A O 1
ATOM 1086 N N . GLU A 1 133 ? 13.529 -4.777 -18.636 1.00 81.62 133 GLU A N 1
ATOM 1087 C CA . GLU A 1 133 ? 13.616 -5.810 -19.666 1.00 81.62 133 GLU A CA 1
ATOM 1088 C C . GLU A 1 133 ? 12.789 -7.036 -19.251 1.00 81.62 133 GLU A C 1
ATOM 1090 O O . GLU A 1 133 ? 12.835 -7.475 -18.095 1.00 81.62 133 GLU A O 1
ATOM 1095 N N . GLU A 1 134 ? 12.034 -7.590 -20.203 1.00 83.25 134 GLU A N 1
ATOM 1096 C CA . GLU A 1 134 ? 11.169 -8.765 -20.010 1.00 83.25 134 GLU A CA 1
ATOM 1097 C C . GLU A 1 134 ? 10.014 -8.568 -19.008 1.00 83.25 134 GLU A C 1
ATOM 1099 O O . GLU A 1 134 ? 9.508 -9.539 -18.441 1.00 83.25 134 GLU A O 1
ATOM 1104 N N . VAL A 1 135 ? 9.561 -7.331 -18.766 1.00 86.88 135 VAL A N 1
ATOM 1105 C CA . VAL A 1 135 ? 8.335 -7.124 -17.983 1.00 86.88 135 VAL A CA 1
ATOM 1106 C C . VAL A 1 135 ? 7.133 -7.796 -18.666 1.00 86.88 135 VAL A C 1
ATOM 1108 O O . VAL A 1 135 ? 6.862 -7.585 -19.851 1.00 86.88 135 VAL A O 1
ATOM 1111 N N . ASP A 1 136 ? 6.380 -8.598 -17.909 1.00 90.75 136 ASP A N 1
ATOM 1112 C CA . ASP A 1 136 ? 5.136 -9.213 -18.383 1.00 90.75 136 ASP A CA 1
ATOM 1113 C C . ASP A 1 136 ? 4.058 -8.128 -18.554 1.00 90.75 136 ASP A C 1
ATOM 1115 O O . ASP A 1 136 ? 3.365 -7.736 -17.611 1.00 90.75 136 ASP A O 1
ATOM 1119 N N . ARG A 1 137 ? 3.922 -7.618 -19.782 1.00 89.94 137 ARG A N 1
ATOM 1120 C CA . ARG A 1 137 ? 2.948 -6.570 -20.121 1.00 89.94 137 ARG A CA 1
ATOM 1121 C C . ARG A 1 137 ? 1.501 -7.037 -19.970 1.00 89.94 137 ARG A C 1
ATOM 1123 O O . ARG A 1 137 ? 0.634 -6.204 -19.715 1.00 89.94 137 ARG A O 1
ATOM 1130 N N . ASP A 1 138 ? 1.218 -8.334 -20.074 1.00 92.31 138 ASP A N 1
ATOM 1131 C CA . ASP A 1 138 ? -0.135 -8.843 -19.847 1.00 92.31 138 ASP A CA 1
ATOM 1132 C C . ASP A 1 138 ? -0.471 -8.867 -18.355 1.00 92.31 138 ASP A C 1
ATOM 1134 O O . ASP A 1 138 ? -1.597 -8.539 -17.979 1.00 92.31 138 ASP A O 1
ATOM 1138 N N . ALA A 1 139 ? 0.499 -9.173 -17.486 1.00 93.25 139 ALA A N 1
ATOM 1139 C CA . ALA A 1 139 ? 0.345 -8.991 -16.043 1.00 93.25 139 ALA A CA 1
ATOM 1140 C C . ALA A 1 139 ? 0.091 -7.523 -15.681 1.00 93.25 139 ALA A C 1
ATOM 1142 O O . ALA A 1 139 ? -0.808 -7.245 -14.888 1.00 93.25 139 ALA A O 1
ATOM 1143 N N . VAL A 1 140 ? 0.803 -6.585 -16.312 1.00 93.25 140 VAL A N 1
ATOM 1144 C CA . VAL A 1 140 ? 0.575 -5.142 -16.122 1.00 93.25 140 VAL A CA 1
ATOM 1145 C C . VAL A 1 140 ? -0.839 -4.734 -16.553 1.00 93.25 140 VAL A C 1
ATOM 1147 O O . VAL A 1 140 ? -1.528 -4.049 -15.800 1.00 93.25 140 VAL A O 1
ATOM 1150 N N . ARG A 1 141 ? -1.323 -5.191 -17.716 1.00 93.06 141 ARG A N 1
ATOM 1151 C CA . ARG A 1 141 ? -2.701 -4.913 -18.168 1.00 93.06 141 ARG A CA 1
ATOM 1152 C C . ARG A 1 141 ? -3.750 -5.500 -17.223 1.00 93.06 141 ARG A C 1
ATOM 1154 O O . ARG A 1 141 ? -4.717 -4.826 -16.887 1.00 93.06 141 ARG A O 1
ATOM 1161 N N . ARG A 1 142 ? -3.558 -6.736 -16.746 1.00 94.81 142 ARG A N 1
ATOM 1162 C CA . ARG A 1 142 ? -4.458 -7.350 -15.751 1.00 94.81 142 ARG A CA 1
ATOM 1163 C C . ARG A 1 142 ? -4.455 -6.579 -14.435 1.00 94.81 142 ARG A C 1
ATOM 1165 O O . ARG A 1 142 ? -5.517 -6.381 -13.853 1.00 94.81 142 ARG A O 1
ATOM 1172 N N . LEU A 1 143 ? -3.285 -6.131 -13.976 1.00 95.19 143 LEU A N 1
ATOM 1173 C CA . LEU A 1 143 ? -3.182 -5.265 -12.805 1.00 95.19 143 LEU A CA 1
ATOM 1174 C C . LEU A 1 143 ? -3.976 -3.976 -13.016 1.00 95.19 143 LEU A C 1
ATOM 1176 O O . LEU A 1 143 ? -4.753 -3.611 -12.139 1.00 95.19 143 LEU A O 1
ATOM 1180 N N . PHE A 1 144 ? -3.824 -3.332 -14.176 1.00 94.69 144 PHE A N 1
ATOM 1181 C CA . PHE A 1 144 ? -4.572 -2.126 -14.513 1.00 94.69 144 PHE A CA 1
ATOM 1182 C C . PHE A 1 144 ? -6.084 -2.351 -14.400 1.00 94.69 144 PHE A C 1
ATOM 1184 O O . PHE A 1 144 ? -6.752 -1.600 -13.697 1.00 94.69 144 PHE A O 1
ATOM 1191 N N . GLU A 1 145 ? -6.614 -3.442 -14.962 1.00 94.56 145 GLU A N 1
ATOM 1192 C CA . GLU A 1 145 ? -8.038 -3.783 -14.831 1.00 94.56 145 GLU A CA 1
ATOM 1193 C C . GLU A 1 145 ? -8.483 -4.000 -13.374 1.00 94.56 145 GLU A C 1
ATOM 1195 O O . GLU A 1 145 ? -9.582 -3.590 -13.000 1.00 94.56 145 GLU A O 1
ATOM 1200 N N . ILE A 1 146 ? -7.636 -4.594 -12.524 1.00 92.50 146 ILE A N 1
ATOM 1201 C CA . ILE A 1 146 ? -7.930 -4.792 -11.091 1.00 92.50 146 ILE A CA 1
ATOM 1202 C C . ILE A 1 146 ? -8.032 -3.450 -10.351 1.00 92.50 146 ILE A C 1
ATOM 1204 O O . ILE A 1 146 ? -8.878 -3.287 -9.463 1.00 92.50 146 ILE A O 1
ATOM 1208 N N . VAL A 1 147 ? -7.171 -2.488 -10.691 1.00 94.00 147 VAL A N 1
ATOM 1209 C CA . VAL A 1 147 ? -7.083 -1.201 -9.983 1.00 94.00 147 VAL A CA 1
ATOM 1210 C C . VAL A 1 147 ? -7.908 -0.085 -10.627 1.00 94.00 147 VAL A C 1
ATOM 1212 O O . VAL A 1 147 ? -8.108 0.949 -9.992 1.00 94.00 147 VAL A O 1
ATOM 1215 N N . ARG A 1 148 ? -8.438 -0.287 -11.842 1.00 92.00 148 ARG A N 1
ATOM 1216 C CA . ARG A 1 148 ? -9.064 0.754 -12.682 1.00 92.00 148 ARG A CA 1
ATOM 1217 C C . ARG A 1 148 ? -10.157 1.572 -11.985 1.00 92.00 148 ARG A C 1
ATOM 1219 O O . ARG A 1 148 ? -10.292 2.769 -12.250 1.00 92.00 148 ARG A O 1
ATOM 1226 N N . ASN A 1 149 ? -10.923 0.935 -11.094 1.00 84.69 149 ASN A N 1
ATOM 1227 C CA . ASN A 1 149 ? -12.032 1.572 -10.379 1.00 84.69 149 ASN A CA 1
ATOM 1228 C C . ASN A 1 149 ? -11.542 2.489 -9.242 1.00 84.69 149 ASN A C 1
ATOM 1230 O O . ASN A 1 149 ? -12.228 3.444 -8.901 1.00 84.69 149 ASN A O 1
ATOM 1234 N N . GLY A 1 150 ? -10.330 2.271 -8.710 1.00 81.25 150 GLY A N 1
ATOM 1235 C CA . GLY A 1 150 ? -9.700 3.195 -7.762 1.00 81.25 150 GLY A CA 1
ATOM 1236 C C . GLY A 1 150 ? -10.409 3.311 -6.408 1.00 81.25 150 GLY A C 1
ATOM 1237 O O . GLY A 1 150 ? -10.430 4.393 -5.820 1.00 81.25 150 GLY A O 1
ATOM 1238 N N . ASP A 1 151 ? -10.995 2.223 -5.910 1.00 87.00 151 ASP A N 1
ATOM 1239 C CA . ASP A 1 151 ? -11.836 2.262 -4.701 1.00 87.00 151 ASP A CA 1
ATOM 1240 C C . ASP A 1 151 ? -11.034 2.512 -3.407 1.00 87.00 151 ASP A C 1
ATOM 1242 O O . ASP A 1 151 ? -11.573 3.033 -2.435 1.00 87.00 151 ASP A O 1
ATOM 1246 N N . THR A 1 152 ? -9.738 2.191 -3.408 1.00 93.12 152 THR A N 1
ATOM 1247 C CA . THR A 1 152 ? -8.808 2.418 -2.288 1.00 93.12 152 THR A CA 1
ATOM 1248 C C . THR A 1 152 ? -7.630 3.271 -2.737 1.00 93.12 152 THR A C 1
ATOM 1250 O O . THR A 1 152 ? -7.336 3.346 -3.934 1.00 93.12 152 THR A O 1
ATOM 1253 N N . GLU A 1 153 ? -6.930 3.906 -1.800 1.00 95.00 153 GLU A N 1
ATOM 1254 C CA . GLU A 1 153 ? -5.764 4.731 -2.110 1.00 95.00 153 GLU A CA 1
ATOM 1255 C C . GLU A 1 153 ? -4.642 3.904 -2.731 1.00 95.00 153 GLU A C 1
ATOM 1257 O O . GLU A 1 153 ? -4.036 4.341 -3.702 1.00 95.00 153 GLU A O 1
ATOM 1262 N N . LEU A 1 154 ? -4.459 2.655 -2.288 1.00 95.38 154 LEU A N 1
ATOM 1263 C CA . LEU A 1 154 ? -3.559 1.706 -2.945 1.00 95.38 154 LEU A CA 1
ATOM 1264 C C . LEU A 1 154 ? -3.889 1.555 -4.429 1.00 95.38 154 LEU A C 1
ATOM 1266 O O . LEU A 1 154 ? -3.016 1.711 -5.284 1.00 95.38 154 LEU A O 1
ATOM 1270 N N . LYS A 1 155 ? -5.157 1.281 -4.752 1.00 94.94 155 LYS A N 1
ATOM 1271 C CA . LYS A 1 155 ? -5.585 1.127 -6.146 1.00 94.94 155 LYS A CA 1
ATOM 1272 C C . LYS A 1 155 ? -5.404 2.424 -6.929 1.00 94.94 155 LYS A C 1
ATOM 1274 O O . LYS A 1 155 ? -4.932 2.368 -8.058 1.00 94.94 155 LYS A O 1
ATOM 1279 N N . ARG A 1 156 ? -5.748 3.580 -6.351 1.00 94.62 156 ARG A N 1
ATOM 1280 C CA . ARG A 1 156 ? -5.587 4.890 -7.007 1.00 94.62 156 ARG A CA 1
ATOM 1281 C C . ARG A 1 156 ? -4.131 5.224 -7.281 1.00 94.62 156 ARG A C 1
ATOM 1283 O O . ARG A 1 156 ? -3.829 5.671 -8.381 1.00 94.62 156 ARG A O 1
ATOM 1290 N N . TYR A 1 157 ? -3.252 4.957 -6.325 1.00 94.19 157 TYR A N 1
ATOM 1291 C CA . TYR A 1 157 ? -1.822 5.176 -6.463 1.00 94.19 157 TYR A CA 1
ATOM 1292 C C . TYR A 1 157 ? -1.244 4.331 -7.603 1.00 94.19 157 TYR A C 1
ATOM 1294 O O . TYR A 1 157 ? -0.646 4.861 -8.537 1.00 94.19 157 TYR A O 1
ATOM 1302 N N . VAL A 1 158 ? -1.502 3.018 -7.582 1.00 95.12 158 VAL A N 1
ATOM 1303 C CA . VAL A 1 158 ? -1.041 2.102 -8.638 1.00 95.12 158 VAL A CA 1
ATOM 1304 C C . VAL A 1 158 ? -1.637 2.486 -9.993 1.00 95.12 158 VAL A C 1
ATOM 1306 O O . VAL A 1 158 ? -0.918 2.536 -10.988 1.00 95.12 158 VAL A O 1
ATOM 1309 N N . LYS A 1 159 ? -2.935 2.801 -10.039 1.00 94.81 159 LYS A N 1
ATOM 1310 C CA . LYS A 1 159 ? -3.618 3.252 -11.254 1.00 94.81 159 LYS A CA 1
ATOM 1311 C C . LYS A 1 159 ? -2.963 4.503 -11.835 1.00 94.81 159 LYS A C 1
ATOM 1313 O O . LYS A 1 159 ? -2.595 4.472 -13.001 1.00 94.81 159 LYS A O 1
ATOM 1318 N N . GLY A 1 160 ? -2.793 5.562 -11.043 1.00 91.31 160 GLY A N 1
ATOM 1319 C CA . GLY A 1 160 ? -2.248 6.834 -11.529 1.00 91.31 160 GLY A CA 1
ATOM 1320 C C . GLY A 1 160 ? -0.838 6.688 -12.103 1.00 91.31 160 GLY A C 1
ATOM 1321 O O . GLY A 1 160 ? -0.499 7.314 -13.104 1.00 91.31 160 GLY A O 1
ATOM 1322 N N . ILE A 1 161 ? -0.038 5.786 -11.531 1.00 91.12 161 ILE A N 1
ATOM 1323 C CA . ILE A 1 161 ? 1.266 5.424 -12.087 1.00 91.12 161 ILE A CA 1
ATOM 1324 C C . ILE A 1 161 ? 1.120 4.702 -13.432 1.00 91.12 161 ILE A C 1
ATOM 1326 O O . ILE A 1 161 ? 1.818 5.042 -14.387 1.00 91.12 161 ILE A O 1
ATOM 1330 N N . LEU A 1 162 ? 0.237 3.706 -13.519 1.00 92.00 162 LEU A N 1
ATOM 1331 C CA . LEU A 1 162 ? 0.052 2.917 -14.737 1.00 92.00 162 LEU A CA 1
ATOM 1332 C C . LEU A 1 162 ? -0.558 3.726 -15.887 1.00 92.00 162 LEU A C 1
ATOM 1334 O O . LEU A 1 162 ? -0.121 3.545 -17.018 1.00 92.00 162 LEU A O 1
ATOM 1338 N N . GLU A 1 163 ? -1.5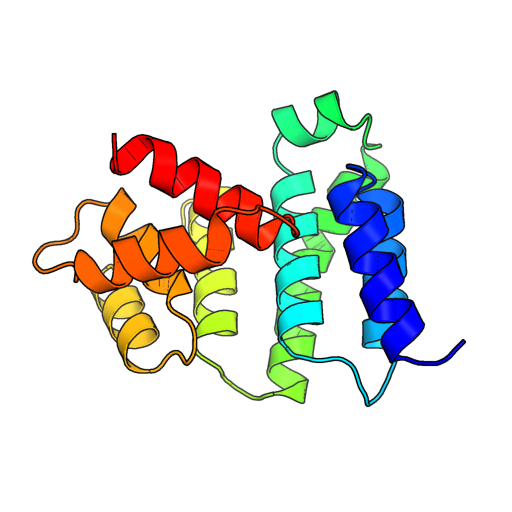02 4.634 -15.618 1.00 89.75 163 GLU A N 1
ATOM 1339 C CA . GLU A 1 163 ? -2.083 5.529 -16.635 1.00 89.75 163 GLU A CA 1
ATOM 1340 C C . GLU A 1 163 ? -0.984 6.335 -17.335 1.00 89.75 163 GLU A C 1
ATOM 1342 O O . GLU A 1 163 ? -0.927 6.365 -18.556 1.00 89.75 163 GLU A O 1
ATOM 1347 N N . SER A 1 164 ? -0.005 6.849 -16.582 1.00 80.25 164 SER A N 1
ATOM 1348 C CA . SER A 1 164 ? 1.119 7.608 -17.155 1.00 80.25 164 SER A CA 1
ATOM 1349 C C . SER A 1 164 ? 2.075 6.797 -18.050 1.00 80.25 164 SER A C 1
ATOM 1351 O O . SER A 1 164 ? 3.010 7.363 -18.618 1.00 80.25 164 SER A O 1
ATOM 1353 N N . ARG A 1 165 ? 1.902 5.470 -18.127 1.00 80.19 165 ARG A N 1
ATOM 1354 C CA . ARG A 1 165 ? 2.807 4.532 -18.818 1.00 80.19 165 ARG A CA 1
ATOM 1355 C C . ARG A 1 165 ? 2.124 3.641 -19.853 1.00 80.19 165 ARG A C 1
ATOM 1357 O O . ARG A 1 165 ? 2.833 2.987 -20.615 1.00 80.19 165 ARG A O 1
ATOM 1364 N N . LEU A 1 166 ? 0.798 3.536 -19.815 1.00 77.62 166 LEU A N 1
ATOM 1365 C CA . LEU A 1 166 ? 0.007 2.708 -20.730 1.00 77.62 166 LEU A CA 1
ATOM 1366 C C . LEU A 1 166 ? -0.690 3.522 -21.829 1.00 77.62 166 LEU A C 1
ATOM 1368 O O . LEU A 1 166 ? -1.204 2.904 -22.763 1.00 77.62 166 LEU A O 1
ATOM 1372 N N . ASP A 1 167 ? -0.678 4.851 -21.717 1.00 58.66 167 ASP A N 1
ATOM 1373 C CA . ASP A 1 167 ? -1.014 5.793 -22.794 1.00 58.66 167 ASP A CA 1
ATOM 1374 C C . ASP A 1 167 ? 0.123 5.897 -23.829 1.00 58.66 167 ASP A C 1
ATOM 1376 O O . ASP A 1 167 ? -0.190 5.949 -25.043 1.00 58.66 167 ASP A O 1
#

Sequence (167 aa):
MRETEKMIKAADFEARRLPIEAAKAYEEILKSSEATLDCYLNLAVLYFASNDYGFEVSHGLSPQFVAFAFQRMFEVLDEAESRFGQVSDILFWRKYFKFIIFGEELSIEEVKQMARYSKSLVPYFHLCVVDAEEVDRDAVRRLFEIVRNGDTELKRYVKGILESRLD